Protein AF-A0A9Q9UWM5-F1 (afdb_monomer)

pLDDT: mean 84.1, std 13.99, range [44.47, 97.44]

Radius of gyration: 17.68 Å; Cα contacts (8 Å, |Δi|>4): 10; chains: 1; bounding box: 46×44×26 Å

Secondary structure (DSSP, 8-state):
-PPP----------HHHHHHHHHHHHHTT--HHHHHHHHHHHSTT--------------

Sequence (59 aa):
MTRPKIKNMSLKLPEHEFEALEEYCKQYHRGKTELIREFIRSLPTYKTPTTEEPLPDND

Nearest PDB structures (foldseek):
  7qh7-assembly1_a  TM=3.118E-01  e=9.710E+00  Homo sapiens

Organism: Moorena producens (strain JHB) (NCBI:txid1454205)

Solvent-accessible surface area (backbone atoms only — not comparable to full-atom values): 4132 Å² total; per-residue (Å²): 136,82,78,80,88,83,80,90,85,88,86,88,72,59,68,70,61,48,51,54,52,50,52,50,26,63,76,70,75,45,52,73,68,52,53,52,49,52,52,50,63,69,36,92,83,52,70,76,80,78,91,72,79,80,76,81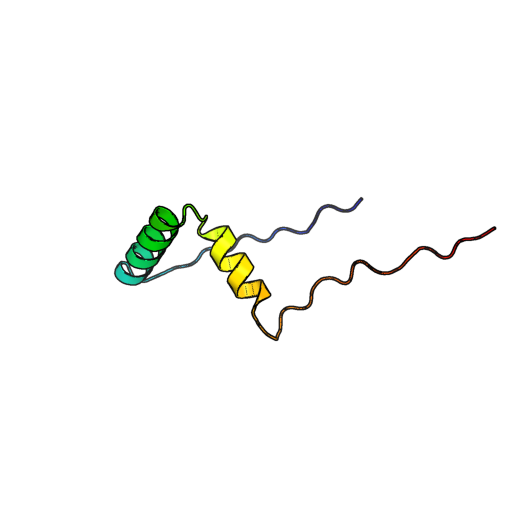,85,76,131

Structure (mmCIF, N/CA/C/O backbone):
data_AF-A0A9Q9UWM5-F1
#
_entry.id   AF-A0A9Q9UWM5-F1
#
loop_
_atom_site.group_PDB
_atom_site.id
_atom_site.type_symbol
_atom_site.label_atom_id
_atom_site.label_alt_id
_atom_site.label_comp_id
_atom_site.label_asym_id
_atom_site.label_entity_id
_atom_site.label_seq_id
_atom_site.pdbx_PDB_ins_code
_atom_site.Cartn_x
_atom_site.Cartn_y
_atom_site.Cartn_z
_atom_site.occupancy
_atom_site.B_iso_or_equiv
_atom_site.auth_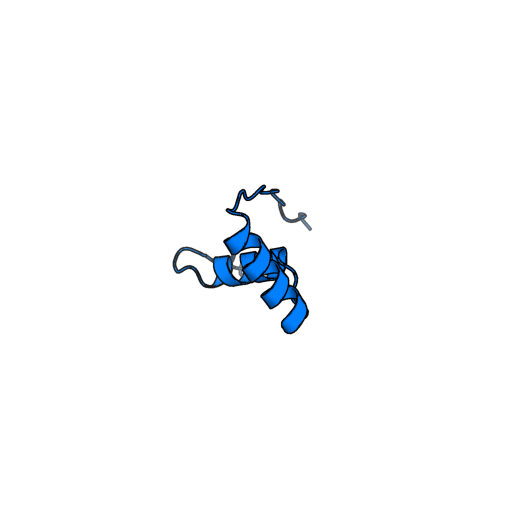seq_id
_atom_site.auth_comp_id
_atom_site.auth_asym_id
_atom_site.auth_atom_id
_atom_site.pdbx_PDB_model_num
ATOM 1 N N . MET A 1 1 ? 28.282 -11.981 2.749 1.00 44.47 1 MET A N 1
ATOM 2 C CA . MET A 1 1 ? 26.838 -11.694 2.918 1.00 44.47 1 MET A CA 1
ATOM 3 C C . MET A 1 1 ? 26.558 -10.264 2.475 1.00 44.47 1 MET A C 1
ATOM 5 O O . MET A 1 1 ? 26.945 -9.330 3.167 1.00 44.47 1 MET A O 1
ATOM 9 N N . THR A 1 2 ? 25.957 -10.071 1.303 1.00 64.25 2 THR A N 1
ATOM 10 C CA . THR A 1 2 ? 25.684 -8.732 0.752 1.00 64.25 2 THR A CA 1
ATOM 11 C C . THR A 1 2 ? 24.330 -8.242 1.263 1.00 64.25 2 THR A C 1
ATOM 13 O O . THR A 1 2 ? 23.338 -8.958 1.163 1.00 64.25 2 THR A O 1
ATOM 16 N N . ARG A 1 3 ? 24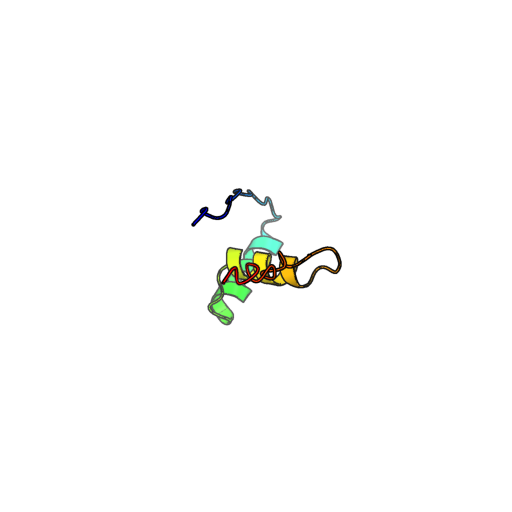.270 -7.036 1.839 1.00 70.31 3 ARG A N 1
ATOM 17 C CA . ARG A 1 3 ? 23.003 -6.449 2.309 1.00 70.31 3 ARG A CA 1
ATOM 18 C C . ARG A 1 3 ? 22.081 -6.156 1.114 1.00 70.31 3 ARG A C 1
ATOM 20 O O . ARG A 1 3 ? 22.582 -5.703 0.081 1.00 70.31 3 ARG A O 1
ATOM 27 N N . PRO A 1 4 ? 20.758 -6.363 1.233 1.00 78.56 4 PRO A N 1
ATOM 28 C CA . PRO A 1 4 ? 19.830 -6.020 0.162 1.00 78.56 4 PRO A CA 1
ATOM 29 C C . PRO A 1 4 ? 19.885 -4.514 -0.124 1.00 78.56 4 PRO A C 1
ATOM 31 O O . PRO A 1 4 ? 19.906 -3.695 0.796 1.00 78.56 4 PRO A O 1
ATOM 34 N N . LYS A 1 5 ? 19.905 -4.136 -1.408 1.00 84.50 5 LYS A N 1
ATOM 35 C CA . LYS A 1 5 ? 19.805 -2.730 -1.823 1.00 84.50 5 LYS A CA 1
ATOM 36 C C . LYS A 1 5 ? 18.371 -2.250 -1.585 1.00 84.50 5 LYS A C 1
ATOM 38 O O . LYS A 1 5 ? 17.472 -2.597 -2.346 1.00 84.50 5 LYS A O 1
ATOM 43 N N . ILE A 1 6 ? 18.161 -1.466 -0.531 1.00 87.12 6 ILE A N 1
ATOM 44 C CA . ILE A 1 6 ? 16.860 -0.872 -0.201 1.00 87.12 6 ILE A CA 1
ATOM 45 C C . ILE A 1 6 ? 16.727 0.461 -0.947 1.00 87.12 6 ILE A C 1
ATOM 47 O O . ILE A 1 6 ? 17.629 1.294 -0.890 1.00 87.12 6 ILE A O 1
ATOM 51 N N . LYS A 1 7 ? 15.607 0.659 -1.650 1.00 88.00 7 LYS A N 1
ATOM 52 C CA . LYS A 1 7 ? 15.218 1.952 -2.230 1.00 88.00 7 LYS A CA 1
ATOM 53 C C . LYS A 1 7 ? 13.967 2.466 -1.526 1.00 88.00 7 LYS A C 1
ATOM 55 O O . LYS A 1 7 ? 13.033 1.699 -1.301 1.00 88.00 7 LYS A O 1
ATOM 60 N N . ASN A 1 8 ? 13.953 3.759 -1.218 1.00 89.38 8 ASN A N 1
ATOM 61 C CA . ASN A 1 8 ? 12.806 4.427 -0.610 1.00 89.38 8 ASN A CA 1
ATOM 62 C C . ASN A 1 8 ? 11.884 4.958 -1.713 1.00 89.38 8 ASN A C 1
ATOM 64 O O . ASN A 1 8 ? 12.354 5.394 -2.764 1.00 89.38 8 ASN A O 1
ATOM 68 N N . MET A 1 9 ? 10.580 4.941 -1.458 1.00 87.31 9 MET A N 1
ATOM 69 C CA . MET A 1 9 ? 9.555 5.483 -2.346 1.00 87.31 9 MET A CA 1
ATOM 70 C C . MET A 1 9 ? 8.650 6.409 -1.536 1.00 87.31 9 MET A C 1
ATOM 72 O O . MET A 1 9 ? 8.232 6.046 -0.438 1.00 87.31 9 MET A O 1
ATOM 76 N N . SER A 1 10 ? 8.329 7.573 -2.098 1.00 89.56 10 SER A N 1
ATOM 77 C CA . SER A 1 10 ? 7.290 8.465 -1.579 1.00 89.56 10 SER A CA 1
ATOM 78 C C . SER A 1 10 ? 6.057 8.347 -2.466 1.00 89.56 10 SER A C 1
ATOM 80 O O . SER A 1 10 ? 6.157 8.506 -3.681 1.00 89.56 10 SER A O 1
ATOM 82 N N . LEU A 1 11 ? 4.905 8.069 -1.863 1.00 87.62 11 LEU A N 1
ATOM 83 C CA . LEU A 1 11 ? 3.626 7.938 -2.552 1.00 87.62 11 LEU A CA 1
ATOM 84 C C . LEU A 1 11 ? 2.761 9.158 -2.219 1.00 87.62 11 LEU A C 1
ATOM 86 O O . LEU A 1 11 ? 2.631 9.514 -1.050 1.00 87.62 11 LEU A O 1
ATOM 90 N N . LYS A 1 12 ? 2.193 9.805 -3.239 1.00 93.19 12 LYS A N 1
ATOM 91 C CA . LYS A 1 12 ? 1.189 10.862 -3.068 1.00 93.19 12 LYS A CA 1
ATOM 92 C C . LYS A 1 12 ? -0.170 10.274 -3.409 1.00 93.19 12 LYS A C 1
ATOM 94 O O . LYS A 1 12 ? -0.315 9.713 -4.491 1.00 93.19 12 LYS A O 1
ATOM 99 N N . LEU A 1 13 ? -1.120 10.412 -2.495 1.00 91.81 13 LEU A N 1
ATOM 100 C CA . LEU A 1 13 ? -2.486 9.926 -2.641 1.00 91.81 13 LEU A CA 1
ATOM 101 C C . LEU A 1 13 ? -3.465 11.080 -2.376 1.00 91.81 13 LEU A C 1
ATOM 103 O O . LEU A 1 13 ? -3.136 11.972 -1.588 1.00 91.81 13 LEU A O 1
ATOM 107 N N . PRO A 1 14 ? -4.646 11.081 -3.011 1.00 97.44 14 PRO A N 1
ATOM 108 C CA . PRO A 1 14 ? -5.803 11.821 -2.531 1.00 97.44 14 PRO A CA 1
ATOM 109 C C . PRO A 1 14 ? -6.114 11.462 -1.072 1.00 97.44 14 PRO A C 1
ATOM 111 O O . 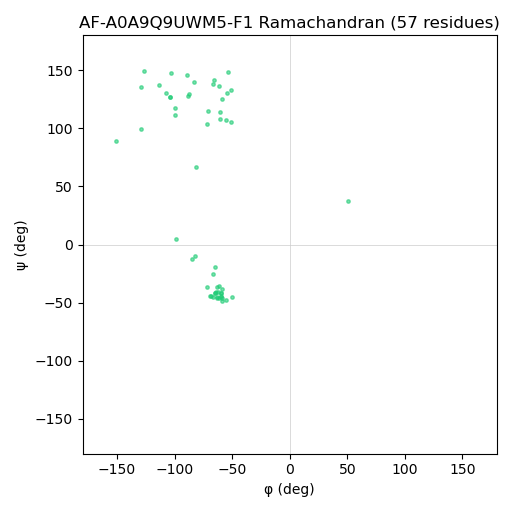PRO A 1 14 ? -5.920 10.323 -0.650 1.00 97.44 14 PRO A O 1
ATOM 114 N N . GLU A 1 15 ? -6.646 12.427 -0.325 1.00 96.00 15 GLU A N 1
ATOM 115 C CA . GLU A 1 15 ? -6.948 12.279 1.105 1.00 96.00 15 GLU A CA 1
ATOM 116 C C . GLU A 1 15 ? -7.859 11.075 1.388 1.00 96.00 15 GLU A C 1
ATOM 118 O O . GLU A 1 15 ? -7.500 10.212 2.182 1.00 96.00 15 GLU A O 1
ATOM 123 N N . HIS A 1 16 ? -8.950 10.934 0.628 1.00 96.19 16 HIS A N 1
ATOM 124 C CA . HIS A 1 16 ? -9.902 9.833 0.797 1.00 96.19 16 HIS A CA 1
ATOM 125 C C . HIS A 1 16 ? -9.284 8.438 0.575 1.00 96.19 16 HIS A C 1
ATOM 127 O O . HIS A 1 16 ? -9.645 7.484 1.262 1.00 96.19 16 HIS A O 1
ATOM 133 N N . GLU A 1 17 ? -8.341 8.294 -0.366 1.00 95.12 17 GLU A N 1
ATOM 134 C CA . GLU A 1 17 ? -7.647 7.017 -0.592 1.00 95.12 17 GLU A CA 1
ATOM 135 C C . GLU A 1 17 ? -6.667 6.718 0.547 1.00 95.12 17 GLU A C 1
ATOM 137 O O . GLU A 1 17 ? -6.501 5.563 0.949 1.00 95.12 17 GLU A O 1
ATOM 142 N N . PHE A 1 18 ? -6.020 7.757 1.084 1.00 94.50 18 PHE A N 1
ATOM 143 C CA . PHE A 1 18 ? -5.128 7.618 2.227 1.00 94.50 18 PHE A CA 1
ATOM 144 C C . PHE A 1 18 ? -5.895 7.216 3.490 1.00 94.50 18 PHE A C 1
ATOM 146 O O . PHE A 1 18 ? -5.470 6.280 4.166 1.00 94.50 18 PHE A O 1
ATOM 153 N N . GLU A 1 19 ? -7.037 7.847 3.770 1.00 95.88 19 GLU A N 1
ATOM 154 C CA . GLU A 1 19 ? -7.910 7.489 4.894 1.00 95.88 19 GLU A CA 1
ATOM 155 C C . GLU A 1 19 ? -8.387 6.035 4.804 1.00 95.88 19 GLU A C 1
ATOM 157 O O . GLU A 1 19 ? -8.265 5.287 5.775 1.00 95.88 19 GLU A O 1
ATOM 162 N N . ALA A 1 20 ? -8.834 5.592 3.624 1.00 95.00 20 ALA A N 1
ATOM 163 C CA . ALA A 1 20 ? -9.225 4.198 3.410 1.00 95.00 20 ALA A CA 1
ATOM 164 C C . ALA A 1 20 ? -8.058 3.222 3.670 1.00 95.00 20 ALA A C 1
ATOM 166 O O . ALA A 1 20 ? -8.231 2.179 4.310 1.00 95.00 20 ALA A O 1
ATOM 167 N N . LEU A 1 21 ? -6.845 3.570 3.220 1.00 92.50 21 LEU A N 1
ATOM 168 C CA . LEU A 1 21 ? -5.639 2.784 3.491 1.00 92.50 21 LEU A CA 1
ATOM 169 C C . LEU A 1 21 ? -5.301 2.750 4.992 1.00 92.50 21 LEU A C 1
ATOM 171 O O . LEU A 1 21 ? -4.887 1.705 5.505 1.00 92.50 21 LEU A O 1
ATOM 175 N N . GLU A 1 22 ? -5.441 3.873 5.698 1.00 93.44 22 GLU A N 1
ATOM 176 C CA . GLU A 1 22 ? -5.216 3.957 7.145 1.00 93.44 22 GLU A CA 1
ATOM 177 C C . GLU A 1 22 ? -6.201 3.088 7.924 1.00 93.44 22 GLU A C 1
ATOM 179 O O . GLU A 1 22 ? -5.777 2.328 8.801 1.00 93.44 22 GLU A O 1
ATOM 184 N N . GLU A 1 23 ? -7.486 3.160 7.580 1.00 95.44 23 GLU A N 1
ATOM 185 C CA . GLU A 1 23 ? -8.540 2.382 8.223 1.00 95.44 23 GLU A CA 1
ATOM 186 C C . GLU A 1 23 ? -8.305 0.879 8.045 1.00 95.44 23 GLU A C 1
ATOM 188 O O . GLU A 1 23 ? -8.299 0.137 9.032 1.00 95.44 23 GLU A O 1
ATOM 193 N N . TYR A 1 24 ? -7.980 0.440 6.825 1.00 94.56 24 TYR A N 1
ATOM 194 C CA . TYR A 1 24 ? -7.615 -0.953 6.565 1.00 94.56 24 TYR A CA 1
ATOM 195 C C . TYR A 1 24 ? -6.397 -1.384 7.397 1.00 94.56 24 TYR A C 1
ATOM 197 O O . TYR A 1 24 ? -6.413 -2.419 8.068 1.00 94.56 24 TYR A O 1
ATOM 205 N N . CYS A 1 25 ? -5.329 -0.581 7.404 1.00 94.12 25 CYS A N 1
ATOM 206 C CA . CYS A 1 25 ? -4.129 -0.895 8.182 1.00 94.12 25 CYS A CA 1
ATOM 207 C C . CYS A 1 25 ? -4.439 -1.030 9.680 1.00 94.12 25 CYS A C 1
ATOM 209 O O . CYS A 1 25 ? -3.894 -1.917 10.342 1.00 94.12 25 CYS A O 1
ATOM 211 N N . LYS A 1 26 ? -5.334 -0.184 10.205 1.00 93.31 26 LYS A N 1
ATOM 212 C CA . LYS A 1 26 ? -5.772 -0.213 11.603 1.00 93.31 26 LYS A CA 1
ATOM 213 C C . LYS A 1 26 ? -6.621 -1.446 11.915 1.00 93.31 26 LYS A C 1
ATOM 215 O O . LYS A 1 26 ? -6.384 -2.080 12.937 1.00 93.31 26 LYS A O 1
ATOM 220 N N . GLN A 1 27 ? -7.565 -1.799 11.043 1.00 95.25 27 GLN A N 1
ATOM 221 C CA . GLN A 1 27 ? -8.463 -2.943 11.232 1.00 95.25 27 GLN A CA 1
ATOM 222 C C . GLN A 1 27 ? -7.710 -4.280 11.226 1.00 95.25 27 GLN A C 1
ATOM 224 O O . GLN A 1 27 ? -7.982 -5.148 12.052 1.00 95.25 27 GLN A O 1
ATOM 229 N N . TYR A 1 28 ? -6.750 -4.439 10.313 1.00 92.19 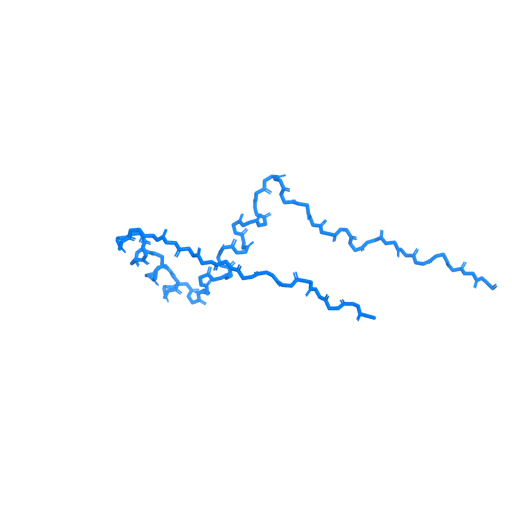28 TYR A N 1
ATOM 230 C CA . TYR A 1 28 ? -6.017 -5.695 10.122 1.00 92.19 28 TYR A CA 1
ATOM 231 C C . TYR A 1 28 ? -4.644 -5.716 10.812 1.00 92.19 28 TYR A C 1
ATOM 233 O O . TYR A 1 28 ? -3.895 -6.675 10.635 1.00 92.19 28 TYR A O 1
ATOM 241 N N . HIS A 1 29 ? -4.292 -4.675 11.579 1.00 90.44 29 HIS A N 1
ATOM 242 C CA . HIS A 1 29 ? -2.976 -4.509 12.216 1.00 90.44 29 HIS A CA 1
ATOM 243 C C . HIS A 1 29 ? -1.794 -4.689 11.240 1.00 90.44 29 HIS A C 1
ATOM 245 O O . HIS A 1 29 ? -0.749 -5.239 11.589 1.00 90.44 29 HIS A O 1
ATOM 251 N N . ARG A 1 30 ? -1.955 -4.218 9.999 1.00 90.44 30 ARG A N 1
ATOM 252 C CA . ARG A 1 30 ? -0.945 -4.316 8.933 1.00 90.44 30 ARG A CA 1
ATOM 253 C C . ARG A 1 30 ? -0.236 -2.982 8.735 1.00 90.44 30 ARG A C 1
ATOM 255 O O . ARG A 1 30 ? -0.822 -1.913 8.878 1.00 90.44 30 ARG A O 1
ATOM 262 N N . GLY A 1 31 ? 1.038 -3.032 8.354 1.00 91.50 31 GLY A N 1
ATOM 263 C CA . GLY A 1 31 ? 1.782 -1.835 7.965 1.00 91.50 31 GLY A CA 1
ATOM 264 C C . GLY A 1 31 ? 1.521 -1.452 6.507 1.00 91.50 31 GLY A C 1
ATOM 265 O O . GLY A 1 31 ? 1.553 -2.316 5.634 1.00 91.50 31 GLY A O 1
ATOM 266 N N . LYS A 1 32 ? 1.383 -0.152 6.213 1.00 90.81 32 LYS A N 1
ATOM 267 C CA . LYS A 1 32 ? 1.242 0.368 4.834 1.00 90.81 32 LYS A CA 1
ATOM 268 C C . LYS A 1 32 ? 2.331 -0.181 3.898 1.00 90.81 32 LY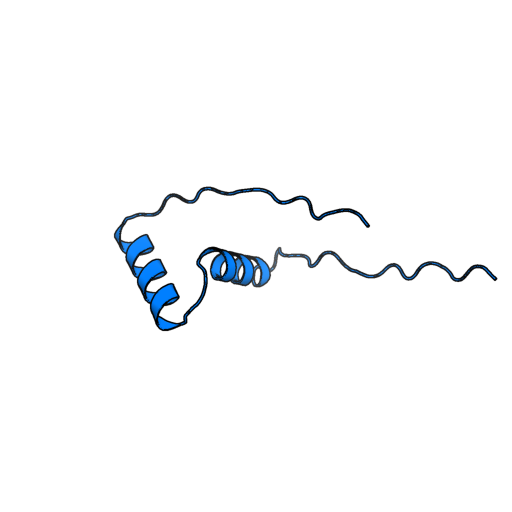S A C 1
ATOM 270 O O . LYS A 1 32 ? 2.047 -0.664 2.808 1.00 90.81 32 LYS A O 1
ATOM 275 N N . THR A 1 33 ? 3.584 -0.182 4.358 1.00 91.12 33 THR A N 1
ATOM 276 C CA . THR A 1 33 ? 4.731 -0.732 3.616 1.00 91.12 33 THR A CA 1
ATOM 277 C C . THR A 1 33 ? 4.616 -2.236 3.373 1.00 91.12 33 THR A C 1
ATOM 279 O O . THR A 1 33 ? 5.049 -2.719 2.331 1.00 91.12 33 THR A O 1
ATOM 282 N N . GLU A 1 34 ? 4.072 -2.989 4.328 1.00 90.81 34 GLU A N 1
ATOM 283 C CA . GLU A 1 34 ? 3.887 -4.434 4.187 1.00 90.81 34 GLU A CA 1
ATOM 284 C C . GLU A 1 34 ? 2.826 -4.736 3.135 1.00 90.81 34 GLU A C 1
ATOM 286 O O . GLU A 1 34 ? 3.084 -5.520 2.229 1.00 90.81 34 GLU A O 1
ATOM 291 N N . LEU A 1 35 ? 1.710 -4.010 3.177 1.00 91.69 35 LEU A N 1
ATOM 292 C CA . LEU A 1 35 ? 0.636 -4.121 2.200 1.00 91.69 35 LEU A CA 1
ATOM 293 C C . LEU A 1 35 ? 1.115 -3.802 0.779 1.00 91.69 35 LEU A C 1
ATOM 295 O O . LEU A 1 35 ? 0.857 -4.562 -0.150 1.00 91.69 35 LEU A O 1
ATOM 299 N N . ILE A 1 36 ? 1.897 -2.730 0.617 1.00 92.25 36 ILE A N 1
ATOM 300 C CA . ILE A 1 36 ? 2.513 -2.387 -0.672 1.00 92.25 36 ILE A CA 1
ATOM 301 C C . ILE A 1 36 ? 3.482 -3.490 -1.123 1.00 92.25 36 ILE A C 1
ATOM 303 O O . ILE A 1 36 ? 3.502 -3.841 -2.299 1.00 92.25 36 ILE A O 1
ATOM 307 N N . ARG A 1 37 ? 4.281 -4.072 -0.217 1.00 91.31 37 ARG A N 1
ATOM 308 C CA . ARG A 1 37 ? 5.185 -5.187 -0.560 1.00 91.31 37 ARG A CA 1
ATOM 309 C C . ARG A 1 37 ? 4.421 -6.441 -0.972 1.00 91.31 37 ARG A C 1
ATOM 311 O O . ARG A 1 37 ? 4.855 -7.099 -1.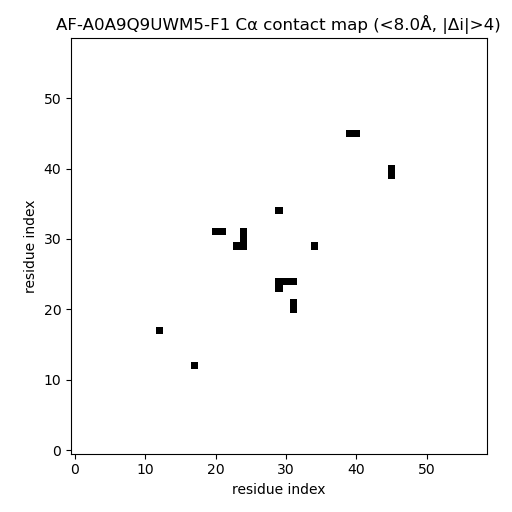913 1.00 91.31 37 ARG A O 1
ATOM 318 N N . GLU A 1 38 ? 3.335 -6.781 -0.286 1.00 92.69 38 GLU A N 1
ATOM 319 C CA . GLU A 1 38 ? 2.476 -7.911 -0.655 1.00 92.69 38 GLU A CA 1
ATOM 320 C C . GLU A 1 38 ? 1.838 -7.688 -2.023 1.00 92.69 38 GLU A C 1
ATOM 322 O O . GLU A 1 38 ? 1.916 -8.569 -2.876 1.00 92.69 38 GLU A O 1
ATOM 327 N N . PHE A 1 39 ? 1.318 -6.485 -2.276 1.00 92.06 39 PHE A N 1
ATOM 328 C CA . PHE A 1 39 ? 0.794 -6.121 -3.587 1.00 92.06 39 PHE A CA 1
ATOM 329 C C . PHE A 1 39 ? 1.863 -6.222 -4.679 1.00 92.06 39 PHE A C 1
ATOM 331 O O . PHE A 1 39 ? 1.625 -6.812 -5.724 1.00 92.06 39 PHE A O 1
ATOM 338 N N . ILE A 1 40 ? 3.078 -5.719 -4.439 1.00 92.81 40 ILE A N 1
ATOM 339 C CA . ILE A 1 40 ? 4.178 -5.857 -5.404 1.00 92.81 40 ILE A CA 1
ATOM 340 C C . ILE A 1 40 ? 4.479 -7.335 -5.673 1.00 92.81 40 ILE A C 1
ATOM 342 O O . ILE A 1 40 ? 4.693 -7.702 -6.823 1.00 92.81 40 ILE A O 1
ATOM 346 N N . ARG A 1 41 ? 4.483 -8.187 -4.641 1.00 92.38 41 ARG A N 1
ATOM 347 C CA . ARG A 1 41 ? 4.729 -9.632 -4.779 1.00 92.38 41 ARG A CA 1
ATOM 348 C C . ARG A 1 41 ? 3.627 -10.366 -5.536 1.00 92.38 41 ARG A C 1
ATOM 350 O O . ARG A 1 41 ? 3.916 -11.411 -6.110 1.00 92.38 41 ARG A O 1
ATOM 357 N N . SER A 1 42 ? 2.401 -9.846 -5.537 1.00 93.06 42 SER A N 1
ATOM 358 C CA . SER A 1 42 ? 1.298 -10.414 -6.315 1.00 93.06 42 SER A CA 1
ATOM 359 C C . SER A 1 42 ? 1.301 -9.974 -7.783 1.00 93.06 42 SER A C 1
ATOM 361 O O . SER A 1 42 ? 0.564 -10.550 -8.584 1.00 93.06 42 SER A O 1
ATOM 363 N N . LEU A 1 43 ? 2.133 -8.997 -8.174 1.00 94.00 43 LEU A N 1
ATOM 364 C CA . LEU A 1 43 ? 2.246 -8.575 -9.571 1.00 94.00 43 LEU A CA 1
ATOM 365 C C . LEU A 1 43 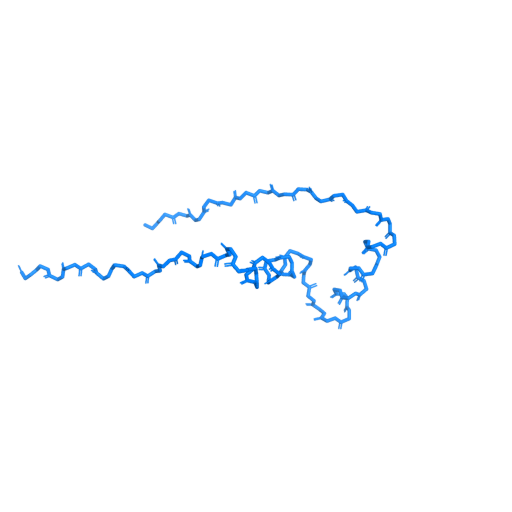? 2.861 -9.695 -10.430 1.00 94.00 43 LEU A C 1
ATOM 367 O O . LEU A 1 43 ? 3.888 -10.257 -10.053 1.00 94.00 43 LEU A O 1
ATOM 371 N N . PRO A 1 44 ? 2.343 -9.950 -11.646 1.00 92.94 44 PRO A N 1
ATOM 372 C CA . PRO A 1 44 ? 2.876 -10.990 -12.536 1.00 92.94 44 PRO A CA 1
ATOM 373 C C . PRO A 1 44 ? 4.310 -10.703 -13.005 1.00 92.94 44 PRO A C 1
ATOM 375 O O . PRO A 1 44 ? 5.022 -11.590 -13.466 1.00 92.94 44 PRO A O 1
ATOM 378 N N . THR A 1 45 ? 4.739 -9.444 -12.912 1.00 92.56 45 THR A N 1
ATOM 379 C CA . THR A 1 45 ? 6.090 -8.998 -13.261 1.00 92.56 45 THR A CA 1
ATOM 380 C C . THR A 1 45 ? 7.086 -9.166 -12.120 1.00 92.56 45 THR A C 1
ATOM 382 O O . THR A 1 45 ? 8.293 -9.041 -12.349 1.00 92.56 45 THR A O 1
ATOM 385 N N . TYR A 1 46 ? 6.618 -9.440 -10.899 1.00 90.31 46 TYR A N 1
ATOM 386 C CA . TYR A 1 46 ? 7.500 -9.682 -9.774 1.00 90.31 46 TYR A CA 1
ATOM 387 C C . TYR A 1 46 ? 8.193 -11.028 -9.946 1.00 90.31 46 TYR A C 1
ATOM 389 O O . TYR A 1 46 ? 7.578 -12.090 -9.914 1.00 90.31 46 TYR A O 1
ATOM 397 N N . LYS A 1 47 ? 9.512 -10.973 -10.115 1.00 86.31 47 LYS A N 1
ATOM 398 C CA . LYS A 1 47 ? 10.370 -12.150 -10.077 1.00 86.31 47 LYS A CA 1
ATOM 399 C C . LYS A 1 47 ? 10.994 -12.201 -8.694 1.00 86.31 47 LYS A C 1
ATOM 401 O O . LYS A 1 47 ? 11.718 -11.276 -8.313 1.00 86.31 47 LYS A O 1
ATOM 406 N N . THR A 1 48 ? 10.706 -13.256 -7.934 1.00 77.12 48 THR A N 1
ATOM 407 C CA . THR A 1 48 ? 11.488 -13.556 -6.733 1.00 77.12 48 THR A CA 1
ATOM 408 C C . THR A 1 48 ? 12.954 -13.630 -7.148 1.00 77.12 48 THR A C 1
ATOM 410 O O . THR A 1 48 ? 13.248 -14.300 -8.140 1.00 77.12 48 THR A O 1
ATOM 413 N N . PRO A 1 49 ? 13.882 -12.948 -6.456 1.00 67.38 49 PRO A N 1
ATOM 414 C CA . PRO A 1 49 ? 15.291 -13.222 -6.671 1.00 67.38 49 PRO A CA 1
ATOM 415 C C . PRO A 1 49 ? 15.501 -14.693 -6.307 1.00 67.38 49 PRO A C 1
ATOM 417 O O . PRO A 1 49 ? 15.352 -15.063 -5.145 1.00 67.38 49 PRO A O 1
ATOM 420 N N . THR A 1 50 ? 15.720 -15.534 -7.316 1.00 51.03 50 THR A N 1
ATOM 421 C CA . THR A 1 50 ? 15.979 -16.963 -7.163 1.00 51.03 50 THR A CA 1
ATOM 422 C C . THR A 1 50 ? 17.174 -17.130 -6.229 1.00 51.03 50 THR A C 1
ATOM 424 O O . THR A 1 50 ? 18.303 -16.816 -6.593 1.00 51.03 50 THR A O 1
ATOM 427 N N . THR A 1 51 ? 16.924 -17.574 -4.999 1.00 60.50 51 THR A N 1
ATOM 428 C CA . THR A 1 51 ? 17.963 -18.041 -4.076 1.00 60.50 51 THR A CA 1
ATOM 429 C C . THR A 1 51 ? 18.293 -19.483 -4.448 1.00 60.50 51 THR A C 1
ATOM 431 O O . THR A 1 51 ? 17.970 -20.379 -3.687 1.00 60.50 5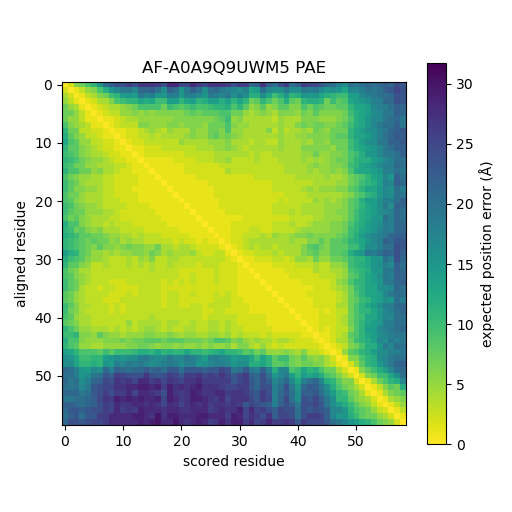1 THR A O 1
ATOM 434 N N . GLU A 1 52 ? 18.870 -19.725 -5.626 1.00 58.22 52 GLU A N 1
ATOM 435 C CA . GLU A 1 52 ? 19.386 -21.045 -6.023 1.00 58.22 52 GLU A CA 1
ATOM 436 C C . GLU A 1 52 ? 20.560 -20.866 -7.000 1.00 58.22 52 GLU A C 1
ATOM 438 O O . GLU A 1 52 ? 20.375 -20.819 -8.208 1.00 58.22 52 GLU A O 1
ATOM 443 N N . GLU A 1 53 ? 21.775 -20.760 -6.463 1.00 56.56 53 GLU A N 1
ATOM 444 C CA . GLU A 1 53 ? 22.914 -21.515 -6.994 1.00 56.56 53 GLU A CA 1
ATOM 445 C C . GLU A 1 53 ? 23.553 -22.214 -5.784 1.00 56.56 53 GLU A C 1
ATOM 447 O O . GLU A 1 53 ? 24.238 -21.554 -4.992 1.00 56.56 53 GLU A O 1
ATOM 452 N N . PRO A 1 54 ? 23.271 -23.509 -5.537 1.00 60.88 54 PRO A N 1
ATOM 453 C CA . PRO A 1 54 ? 24.111 -24.294 -4.646 1.00 60.88 54 PRO A CA 1
ATOM 454 C C . PRO A 1 54 ? 25.532 -24.276 -5.216 1.00 60.88 54 PRO A C 1
ATOM 456 O O . PRO A 1 54 ? 25.744 -24.569 -6.391 1.00 60.88 54 PRO A O 1
ATOM 459 N N . LEU A 1 55 ? 26.495 -23.867 -4.388 1.00 65.62 55 LEU A N 1
ATOM 460 C CA . LEU A 1 55 ? 27.916 -23.908 -4.725 1.00 65.62 55 LEU A CA 1
ATOM 461 C C . LEU A 1 55 ? 28.264 -25.322 -5.220 1.00 65.62 55 LEU A C 1
ATOM 463 O O . LEU A 1 55 ? 27.859 -26.279 -4.556 1.00 65.62 55 LEU A O 1
ATOM 467 N N . PRO A 1 56 ? 28.995 -25.483 -6.340 1.00 62.44 56 PRO A N 1
ATOM 468 C CA . PRO A 1 56 ? 29.550 -26.780 -6.676 1.00 62.44 56 PRO A CA 1
ATOM 469 C C . PRO A 1 56 ? 30.485 -27.189 -5.537 1.00 62.44 56 PRO A C 1
ATOM 471 O O . PRO A 1 56 ? 31.494 -26.525 -5.278 1.00 62.44 56 PRO A O 1
ATOM 474 N N . ASP A 1 57 ? 30.086 -28.253 -4.847 1.00 60.00 57 ASP A N 1
ATOM 475 C CA . ASP A 1 57 ? 30.915 -29.040 -3.946 1.00 60.00 57 ASP A CA 1
ATOM 476 C C . ASP A 1 57 ? 32.186 -29.407 -4.728 1.00 60.00 57 ASP A C 1
ATOM 478 O O . ASP A 1 57 ? 32.131 -30.145 -5.712 1.00 60.00 57 ASP A O 1
ATOM 482 N N . ASN A 1 58 ? 33.298 -28.749 -4.403 1.00 67.19 58 ASN A N 1
ATOM 483 C CA . ASN A 1 58 ? 34.608 -29.146 -4.898 1.00 67.19 58 ASN A CA 1
ATOM 484 C C . ASN A 1 58 ? 35.255 -29.938 -3.763 1.00 67.19 58 ASN A C 1
ATOM 486 O O . ASN A 1 58 ? 35.531 -29.356 -2.711 1.00 67.19 58 ASN A O 1
ATOM 490 N N . ASP A 1 59 ? 35.400 -31.240 -4.013 1.00 58.38 59 ASP A N 1
ATOM 491 C CA . ASP A 1 59 ? 36.139 -32.243 -3.232 1.00 58.38 59 ASP A CA 1
ATOM 492 C C . ASP A 1 59 ? 37.588 -31.806 -2.947 1.00 58.38 59 ASP A C 1
ATOM 494 O O . ASP A 1 59 ? 38.261 -31.315 -3.890 1.00 58.38 59 ASP A O 1
#

Foldseek 3Di:
DDDDDDDDDDDDDDPVVVVVLVVVCVVVVHDSVVVVVVVLCPDPPDDDPPPDDDPPPDD

Mean predicted aligned error: 9.15 Å